Protein AF-A0A7C4UJR8-F1 (afdb_monomer_lite)

Structure (mmCIF, N/CA/C/O backbone):
data_AF-A0A7C4UJR8-F1
#
_entry.id   AF-A0A7C4UJR8-F1
#
loop_
_atom_site.group_PDB
_atom_site.id
_atom_site.type_symbol
_atom_site.label_atom_id
_atom_site.label_alt_id
_atom_site.label_comp_id
_atom_site.label_asym_id
_atom_site.label_entity_id
_atom_site.label_seq_id
_atom_site.pdbx_PDB_ins_code
_atom_site.Cartn_x
_atom_site.Cartn_y
_atom_site.Cartn_z
_atom_site.occupancy
_atom_site.B_iso_or_equiv
_atom_site.auth_seq_id
_atom_site.auth_comp_id
_atom_site.auth_asym_id
_atom_site.auth_atom_id
_atom_site.pdbx_PDB_model_num
ATOM 1 N N . MET A 1 1 ? 8.035 10.890 8.223 1.00 66.75 1 MET A N 1
ATOM 2 C CA . MET A 1 1 ? 8.019 9.413 8.262 1.00 66.75 1 MET A CA 1
ATOM 3 C C . MET A 1 1 ? 7.899 8.961 9.709 1.00 66.75 1 MET A C 1
ATOM 5 O O . MET A 1 1 ? 8.827 9.183 10.476 1.00 66.75 1 MET A O 1
ATOM 9 N N . ASP A 1 2 ? 6.748 8.397 10.081 1.00 79.75 2 ASP A N 1
ATOM 10 C CA . ASP A 1 2 ? 6.460 7.916 11.440 1.00 79.75 2 ASP A CA 1
ATOM 11 C C . ASP A 1 2 ? 6.671 6.396 11.522 1.00 79.75 2 ASP A C 1
ATOM 13 O O . ASP A 1 2 ? 5.920 5.614 10.939 1.00 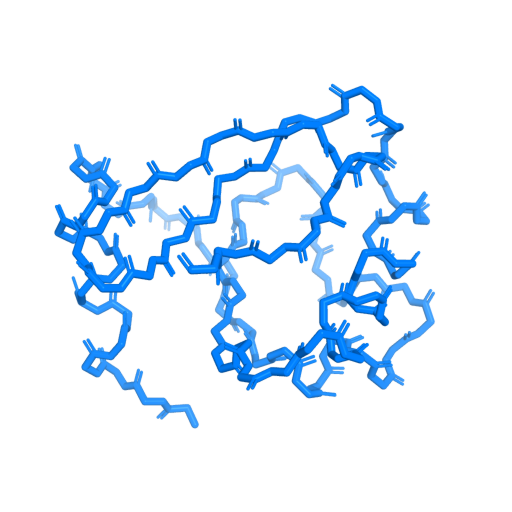79.75 2 ASP A O 1
ATOM 17 N N . ILE A 1 3 ? 7.718 5.974 12.233 1.00 80.44 3 ILE A N 1
ATOM 18 C CA . ILE A 1 3 ? 8.090 4.557 12.381 1.00 80.44 3 ILE A CA 1
ATOM 19 C C . ILE A 1 3 ? 7.049 3.775 13.195 1.00 80.44 3 ILE A C 1
ATOM 21 O O . ILE A 1 3 ? 6.874 2.573 12.990 1.00 80.44 3 ILE A O 1
ATOM 25 N N . SER A 1 4 ? 6.306 4.449 14.071 1.00 85.12 4 SER A N 1
ATOM 26 C CA . SER A 1 4 ? 5.253 3.820 14.873 1.00 85.12 4 SER A CA 1
ATOM 27 C C . SER A 1 4 ? 4.110 3.333 13.986 1.00 85.12 4 SER A C 1
ATOM 29 O O . SER A 1 4 ? 3.527 2.282 14.249 1.00 85.12 4 SER A O 1
ATOM 31 N N . LEU A 1 5 ? 3.811 4.072 12.914 1.00 86.44 5 LEU A N 1
ATOM 32 C CA . LEU A 1 5 ? 2.777 3.710 11.949 1.00 86.44 5 LEU A CA 1
ATOM 33 C C . LEU A 1 5 ? 3.182 2.480 11.126 1.00 86.44 5 LEU A C 1
ATOM 35 O O . LEU A 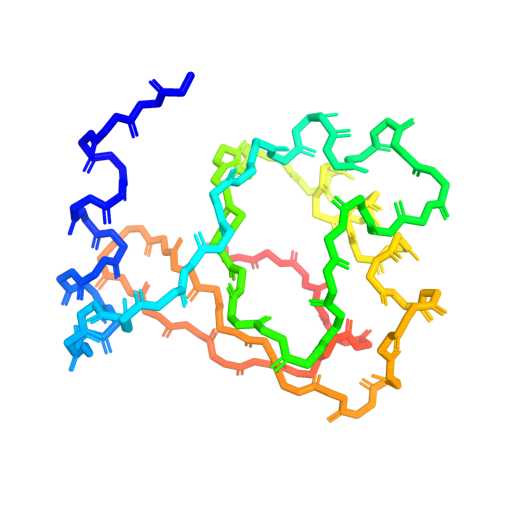1 5 ? 2.352 1.623 10.842 1.00 86.44 5 LEU A O 1
ATOM 39 N N . VAL A 1 6 ? 4.473 2.348 10.813 1.00 88.31 6 VAL A N 1
ATOM 40 C CA . VAL A 1 6 ? 5.026 1.167 10.132 1.00 88.31 6 VAL A CA 1
ATOM 41 C C . VAL A 1 6 ? 4.851 -0.085 10.990 1.00 88.31 6 VAL A C 1
ATOM 43 O O . VAL A 1 6 ? 4.365 -1.104 10.505 1.00 88.31 6 VAL A O 1
ATOM 46 N N . ALA A 1 7 ? 5.196 -0.009 12.279 1.00 87.00 7 ALA A N 1
ATOM 47 C CA . ALA A 1 7 ? 5.022 -1.128 13.204 1.00 87.00 7 ALA A CA 1
ATOM 48 C C . ALA A 1 7 ? 3.542 -1.530 13.357 1.00 87.00 7 ALA A C 1
ATOM 50 O O . ALA A 1 7 ? 3.220 -2.717 13.313 1.00 87.00 7 ALA A O 1
ATOM 51 N N . GLN A 1 8 ? 2.639 -0.549 13.468 1.00 87.69 8 GLN A N 1
ATOM 52 C CA . GLN A 1 8 ? 1.192 -0.788 13.510 1.00 87.69 8 GLN A CA 1
ATOM 53 C C . GLN A 1 8 ? 0.674 -1.439 12.224 1.00 87.69 8 GLN A C 1
ATOM 55 O O . GLN A 1 8 ? -0.144 -2.356 12.292 1.00 87.69 8 GLN A O 1
ATOM 60 N N . ALA A 1 9 ? 1.175 -1.008 11.062 1.00 89.44 9 ALA A N 1
ATOM 61 C CA . ALA A 1 9 ? 0.801 -1.597 9.785 1.00 89.44 9 ALA A CA 1
ATOM 62 C C . ALA A 1 9 ? 1.159 -3.088 9.729 1.00 89.44 9 ALA A C 1
ATOM 64 O O . ALA A 1 9 ? 0.317 -3.908 9.371 1.00 89.44 9 ALA A O 1
ATOM 65 N N . PHE A 1 10 ? 2.370 -3.461 10.151 1.00 89.19 10 PHE A N 1
ATOM 66 C CA . PHE A 1 10 ? 2.777 -4.868 10.199 1.00 89.19 10 PHE A CA 1
ATOM 67 C C . PHE A 1 10 ? 1.971 -5.698 11.202 1.00 89.19 10 PHE A C 1
ATOM 69 O O . PHE A 1 10 ? 1.600 -6.830 10.877 1.00 89.19 10 PHE A O 1
ATOM 76 N N . ASP A 1 11 ? 1.651 -5.149 12.379 1.00 88.75 11 ASP A N 1
ATOM 77 C CA . ASP A 1 11 ? 0.811 -5.855 13.355 1.00 88.75 11 ASP A CA 1
ATOM 78 C C . ASP A 1 11 ? -0.592 -6.134 12.796 1.00 88.75 11 ASP A C 1
ATOM 80 O O . ASP A 1 11 ? -1.075 -7.266 12.874 1.00 88.75 11 ASP A O 1
ATOM 84 N N . ALA A 1 12 ? -1.216 -5.139 12.159 1.00 89.44 12 ALA A N 1
ATOM 85 C CA . ALA A 1 12 ? -2.542 -5.280 11.563 1.00 89.44 12 ALA A CA 1
ATOM 86 C C . ALA A 1 12 ? -2.546 -6.192 10.325 1.00 89.44 12 ALA A C 1
ATOM 88 O O . ALA A 1 12 ? -3.480 -6.975 10.131 1.00 89.44 12 ALA A O 1
ATOM 89 N N . LEU A 1 13 ? -1.496 -6.144 9.497 1.00 88.19 13 LEU A N 1
ATOM 90 C CA . LEU A 1 13 ? -1.357 -7.034 8.342 1.00 88.19 13 LEU A CA 1
ATOM 91 C C . LEU A 1 13 ? -1.110 -8.485 8.758 1.00 88.19 13 LEU A C 1
ATOM 93 O O . LEU A 1 13 ? -1.447 -9.381 7.985 1.00 88.19 13 LEU A O 1
ATOM 97 N N . ARG A 1 14 ? -0.575 -8.733 9.963 1.00 87.25 14 ARG A N 1
ATOM 98 C CA . ARG A 1 14 ? -0.192 -10.070 10.453 1.00 87.25 14 ARG A CA 1
ATOM 99 C C . ARG A 1 14 ? 0.760 -10.793 9.489 1.00 87.25 14 ARG A C 1
ATOM 101 O O . ARG A 1 14 ? 0.698 -12.012 9.347 1.00 87.25 14 ARG A O 1
ATOM 108 N N . ILE A 1 15 ? 1.639 -10.037 8.831 1.00 84.50 15 ILE A N 1
ATOM 109 C CA . ILE A 1 15 ? 2.664 -10.557 7.918 1.00 84.50 15 ILE A CA 1
ATOM 110 C C . ILE A 1 15 ? 4.060 -10.301 8.479 1.00 84.50 15 ILE A C 1
ATOM 112 O O . ILE A 1 15 ? 4.299 -9.296 9.150 1.00 84.50 15 ILE A O 1
ATOM 116 N N . ALA A 1 16 ? 4.999 -11.193 8.168 1.00 84.88 16 ALA A N 1
ATOM 117 C CA . ALA A 1 16 ? 6.407 -10.917 8.411 1.00 84.88 16 ALA A CA 1
ATOM 118 C C . ALA A 1 16 ? 6.887 -9.800 7.463 1.00 84.88 16 ALA A C 1
ATOM 120 O O . ALA A 1 16 ? 6.500 -9.798 6.289 1.00 84.88 16 ALA A O 1
ATOM 121 N N . PRO A 1 17 ? 7.735 -8.867 7.931 1.00 81.25 17 PRO A N 1
ATOM 122 C CA . PRO A 1 17 ? 8.307 -7.851 7.063 1.00 81.25 17 PRO A CA 1
ATOM 123 C C . PRO A 1 17 ? 9.151 -8.523 5.963 1.00 81.25 17 PRO A C 1
ATOM 125 O O . PRO A 1 17 ? 9.976 -9.390 6.270 1.00 81.25 17 PRO A O 1
ATOM 128 N N . PRO A 1 18 ? 8.949 -8.166 4.683 1.00 85.00 18 PRO A N 1
ATOM 129 C CA . PRO A 1 18 ? 9.682 -8.779 3.583 1.00 85.00 18 PRO A CA 1
ATOM 130 C C . PRO A 1 18 ? 11.157 -8.356 3.596 1.00 85.00 18 PRO A C 1
ATOM 132 O O . PRO A 1 18 ? 11.519 -7.303 4.117 1.00 85.00 18 PRO A O 1
ATOM 135 N N . SER A 1 19 ? 12.021 -9.164 2.973 1.00 84.69 19 SER A N 1
ATOM 136 C CA . SER A 1 19 ? 13.470 -8.898 2.898 1.00 84.69 19 SER A CA 1
ATOM 137 C C . SER A 1 19 ? 13.821 -7.616 2.140 1.00 84.69 19 SER A C 1
ATOM 139 O O . SER A 1 19 ? 14.902 -7.059 2.327 1.00 84.69 19 SER A O 1
ATOM 141 N N . ARG A 1 20 ? 12.916 -7.148 1.277 1.00 87.69 20 ARG A N 1
ATOM 142 C CA . ARG A 1 20 ? 12.998 -5.861 0.594 1.00 87.69 20 ARG A CA 1
ATOM 143 C C . ARG A 1 20 ? 11.619 -5.216 0.623 1.00 87.69 20 ARG A C 1
ATOM 145 O O . ARG A 1 20 ? 10.649 -5.880 0.277 1.00 87.69 20 ARG A O 1
ATOM 152 N N . LEU A 1 21 ? 11.553 -3.955 1.036 1.00 91.12 21 LEU A N 1
ATOM 153 C CA . LEU A 1 21 ? 10.325 -3.178 1.168 1.00 91.12 21 LEU A CA 1
ATOM 154 C C . LEU A 1 21 ? 10.606 -1.726 0.797 1.00 91.12 21 LEU A C 1
ATOM 156 O O . LEU A 1 21 ? 11.543 -1.131 1.332 1.00 91.12 21 LEU A O 1
ATOM 160 N N . THR A 1 22 ? 9.760 -1.142 -0.044 1.00 92.75 22 THR A N 1
ATOM 161 C CA . THR A 1 22 ? 9.731 0.310 -0.222 1.00 92.75 22 THR A CA 1
ATOM 162 C C . THR A 1 22 ? 8.836 0.933 0.841 1.00 92.75 22 THR A C 1
ATOM 164 O O . THR A 1 22 ? 7.672 0.567 0.958 1.00 92.75 22 THR A O 1
ATOM 167 N N . LEU A 1 23 ? 9.355 1.902 1.589 1.00 92.25 23 LEU A N 1
ATOM 168 C CA . LEU A 1 23 ? 8.576 2.755 2.486 1.00 92.25 23 LEU A CA 1
ATOM 169 C C . LEU A 1 23 ? 8.454 4.138 1.860 1.00 92.25 23 LEU A C 1
ATOM 171 O O . LEU A 1 23 ? 9.469 4.776 1.580 1.00 92.25 23 LEU A O 1
ATOM 175 N N . ILE A 1 24 ? 7.225 4.598 1.644 1.00 93.19 24 ILE A N 1
ATOM 176 C CA . ILE A 1 24 ? 6.970 5.901 1.034 1.00 93.19 24 ILE A CA 1
ATOM 177 C C . ILE A 1 24 ? 5.817 6.618 1.727 1.00 93.19 24 ILE A C 1
ATOM 179 O O . ILE A 1 24 ? 4.821 6.014 2.116 1.00 93.19 24 ILE A O 1
ATOM 183 N N . ASP A 1 25 ? 5.968 7.927 1.893 1.00 92.81 25 ASP A N 1
ATOM 184 C CA . ASP A 1 25 ? 4.892 8.778 2.380 1.00 92.81 25 ASP A CA 1
ATOM 185 C C . ASP A 1 25 ? 3.873 9.037 1.264 1.00 92.81 25 ASP A C 1
ATOM 187 O O . ASP A 1 25 ? 4.242 9.302 0.116 1.00 92.81 25 ASP A O 1
ATOM 191 N N . ALA A 1 26 ? 2.590 8.971 1.600 1.00 93.56 26 ALA A N 1
ATOM 192 C CA . ALA A 1 26 ? 1.497 9.167 0.665 1.00 93.56 26 ALA A CA 1
ATOM 193 C C . ALA A 1 26 ? 1.533 10.556 0.016 1.00 93.56 26 ALA A C 1
ATOM 195 O O . ALA A 1 26 ? 1.229 10.662 -1.165 1.00 93.56 26 ALA A O 1
ATOM 196 N N . SER A 1 27 ? 1.977 11.598 0.729 1.00 92.62 27 SER A N 1
ATOM 197 C CA . SER A 1 27 ? 2.128 12.943 0.152 1.00 92.62 27 SER A CA 1
ATOM 198 C C . SER A 1 27 ? 3.220 13.008 -0.919 1.00 92.62 27 SER A C 1
ATOM 200 O O . SER A 1 27 ? 3.040 13.634 -1.967 1.00 92.62 27 SER A O 1
ATOM 202 N N . THR A 1 28 ? 4.326 12.295 -0.697 1.00 93.00 28 THR A N 1
ATOM 203 C CA . THR A 1 28 ? 5.407 12.157 -1.678 1.00 93.00 28 THR A CA 1
ATOM 204 C C . THR A 1 28 ? 4.927 11.397 -2.908 1.00 93.00 28 THR A C 1
ATOM 206 O O . THR A 1 28 ? 5.211 11.812 -4.028 1.00 93.00 28 THR A O 1
ATOM 209 N N . LEU A 1 29 ? 4.189 10.299 -2.710 1.00 94.12 29 LEU A N 1
ATOM 210 C CA . LEU A 1 29 ? 3.658 9.498 -3.811 1.00 94.12 29 LEU A CA 1
ATOM 211 C C . LEU A 1 29 ? 2.608 10.268 -4.618 1.00 94.12 29 LEU A C 1
ATOM 213 O O . LEU A 1 29 ? 2.670 10.260 -5.839 1.00 94.12 29 LEU A O 1
ATOM 217 N N . ALA A 1 30 ? 1.697 10.969 -3.946 1.00 93.06 30 ALA A N 1
ATOM 218 C CA . ALA A 1 30 ? 0.656 11.784 -4.567 1.00 93.06 30 ALA A CA 1
ATOM 219 C C . ALA A 1 30 ? 1.212 12.935 -5.424 1.00 93.06 30 ALA A C 1
ATOM 221 O O . ALA A 1 30 ? 0.575 13.362 -6.381 1.00 93.06 30 ALA A O 1
ATOM 222 N N . SER A 1 31 ? 2.416 13.419 -5.108 1.00 92.38 31 SER A N 1
ATOM 223 C CA . SER A 1 31 ? 3.105 14.443 -5.905 1.00 92.38 31 SER A CA 1
ATOM 224 C C . SER A 1 31 ? 3.852 13.872 -7.121 1.00 92.38 31 SER A C 1
ATOM 226 O O . SER A 1 31 ? 4.414 14.634 -7.912 1.00 92.38 31 SER A O 1
ATOM 228 N N . ALA A 1 32 ? 3.923 12.545 -7.266 1.00 92.69 32 ALA A N 1
ATOM 229 C CA . ALA A 1 32 ? 4.617 11.885 -8.365 1.00 92.69 32 ALA A CA 1
ATOM 230 C C . ALA A 1 32 ? 3.669 11.611 -9.544 1.00 92.69 32 ALA A C 1
ATOM 232 O O . ALA A 1 32 ? 2.473 11.445 -9.369 1.00 92.69 32 ALA A O 1
ATOM 233 N N . HIS A 1 33 ? 4.214 11.523 -10.760 1.00 90.00 33 HIS A N 1
ATOM 234 C CA . HIS A 1 33 ? 3.436 11.122 -11.944 1.00 90.00 33 HIS A CA 1
ATOM 235 C C . HIS A 1 33 ? 3.414 9.600 -12.143 1.00 90.00 33 HIS A C 1
ATOM 237 O O . HIS A 1 33 ? 2.525 9.067 -12.796 1.00 90.00 33 HIS A O 1
ATOM 243 N N . VAL A 1 34 ? 4.424 8.909 -11.609 1.00 91.75 34 VAL A N 1
ATOM 244 C CA . VAL A 1 34 ? 4.574 7.450 -11.626 1.00 91.75 34 VAL A CA 1
ATOM 245 C C . VAL A 1 34 ? 5.118 7.004 -10.270 1.00 91.75 34 VAL A C 1
ATOM 247 O O . VAL A 1 34 ? 5.834 7.787 -9.634 1.00 91.75 34 VAL A O 1
ATOM 250 N N . PRO A 1 35 ? 4.841 5.770 -9.818 1.00 92.81 35 PRO A N 1
ATOM 251 C CA . PRO A 1 35 ? 5.401 5.270 -8.572 1.00 92.81 35 PRO A CA 1
ATOM 252 C C . PRO A 1 35 ? 6.937 5.299 -8.631 1.00 92.81 35 PRO A C 1
ATOM 254 O O . PRO A 1 35 ? 7.522 4.703 -9.538 1.00 92.81 35 PRO A O 1
ATOM 257 N N . PRO A 1 36 ? 7.629 5.970 -7.691 1.00 91.56 36 PRO A N 1
ATOM 258 C CA . PRO A 1 36 ? 9.088 6.079 -7.689 1.00 91.56 36 PRO A CA 1
ATOM 259 C C . PRO A 1 36 ? 9.748 4.820 -7.096 1.00 91.56 36 PRO A C 1
ATOM 261 O O . PRO A 1 36 ? 10.740 4.900 -6.374 1.00 91.56 36 PRO A O 1
ATOM 264 N N . PHE A 1 37 ? 9.163 3.651 -7.350 1.00 91.50 37 PHE A N 1
ATOM 265 C CA . PHE A 1 37 ? 9.625 2.362 -6.859 1.00 91.50 37 PHE A CA 1
ATOM 266 C C . PHE A 1 37 ? 9.276 1.238 -7.840 1.00 91.50 37 PHE A C 1
ATOM 268 O O . PHE A 1 37 ? 8.355 1.391 -8.644 1.00 91.50 37 PHE A O 1
ATOM 275 N N . PRO A 1 38 ? 10.000 0.106 -7.794 1.00 90.12 38 PRO A N 1
ATOM 276 C CA . PRO A 1 38 ? 9.743 -1.009 -8.695 1.00 90.12 38 PRO A CA 1
ATOM 277 C C . PRO A 1 38 ? 8.377 -1.660 -8.410 1.00 90.12 38 PRO A C 1
ATOM 279 O O . PRO A 1 38 ? 8.087 -1.951 -7.246 1.00 90.12 38 PRO A O 1
ATOM 282 N N . PRO A 1 39 ? 7.541 -1.916 -9.435 1.00 89.38 39 PRO A N 1
ATOM 283 C CA . PRO A 1 39 ? 6.210 -2.486 -9.234 1.00 89.38 39 PRO A CA 1
ATOM 284 C C . PRO A 1 39 ? 6.229 -3.967 -8.825 1.00 89.38 39 PRO A C 1
ATOM 286 O O . PRO A 1 39 ? 5.242 -4.476 -8.300 1.00 89.38 39 PRO A O 1
ATOM 289 N N . ASP A 1 40 ? 7.349 -4.657 -9.044 1.00 88.69 40 ASP A N 1
ATOM 290 C CA . ASP A 1 40 ? 7.601 -6.054 -8.678 1.00 88.69 40 ASP A CA 1
ATOM 291 C C . ASP A 1 40 ? 8.035 -6.233 -7.212 1.00 88.69 40 ASP A C 1
ATOM 293 O O . ASP A 1 40 ? 8.309 -7.351 -6.771 1.00 88.69 40 ASP A O 1
ATOM 297 N N . MET A 1 41 ? 8.095 -5.143 -6.442 1.00 89.94 41 MET A N 1
ATOM 298 C CA . MET A 1 41 ? 8.509 -5.147 -5.043 1.00 89.94 41 MET A CA 1
ATOM 299 C C . MET A 1 41 ? 7.381 -4.670 -4.126 1.00 89.94 41 MET A C 1
ATOM 301 O O . MET A 1 41 ? 6.610 -3.786 -4.500 1.00 89.94 41 MET A O 1
ATOM 305 N N . PRO A 1 42 ? 7.278 -5.211 -2.897 1.00 91.81 42 PRO A N 1
ATOM 306 C CA . PRO A 1 42 ? 6.271 -4.751 -1.956 1.00 91.81 42 PRO A CA 1
ATOM 307 C C . PRO A 1 42 ? 6.568 -3.307 -1.533 1.00 91.81 42 PRO A C 1
ATOM 309 O O . PRO A 1 42 ? 7.706 -2.948 -1.208 1.00 91.81 42 PRO A O 1
ATOM 312 N N . ALA A 1 43 ? 5.518 -2.493 -1.504 1.00 93.62 43 ALA A N 1
ATOM 313 C CA . ALA A 1 43 ? 5.560 -1.108 -1.065 1.00 93.62 43 ALA A CA 1
ATOM 314 C C . ALA A 1 43 ? 4.566 -0.895 0.080 1.00 93.62 43 ALA A C 1
ATOM 316 O O . ALA A 1 43 ? 3.428 -1.356 0.025 1.00 93.62 43 ALA A O 1
ATOM 317 N N . LEU A 1 44 ? 5.005 -0.187 1.117 1.00 93.31 44 LEU A N 1
ATOM 318 C CA . LEU A 1 44 ? 4.175 0.282 2.214 1.00 93.31 44 LEU A CA 1
ATOM 319 C C . LEU A 1 44 ? 4.052 1.802 2.111 1.00 93.31 44 LEU A C 1
ATOM 321 O O . LEU A 1 44 ? 5.027 2.537 2.297 1.00 93.31 44 LEU A O 1
ATOM 325 N N . ILE A 1 45 ? 2.838 2.249 1.805 1.00 93.94 45 ILE A N 1
ATOM 326 C CA . ILE A 1 45 ? 2.483 3.66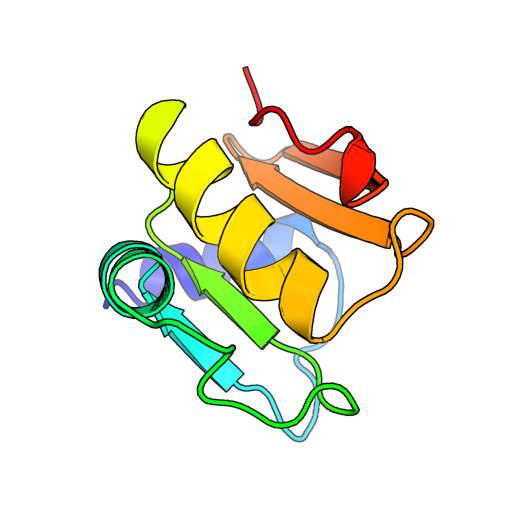0 1.674 1.00 93.94 45 ILE A CA 1
ATOM 327 C C . ILE A 1 45 ? 1.882 4.109 3.006 1.00 93.94 45 ILE A C 1
ATOM 329 O O . ILE A 1 45 ? 0.893 3.541 3.464 1.00 93.94 45 ILE A O 1
ATOM 333 N N . ILE A 1 46 ? 2.491 5.105 3.644 1.00 92.94 46 ILE A N 1
ATOM 334 C CA . ILE A 1 46 ? 2.094 5.594 4.972 1.00 92.94 46 ILE A CA 1
ATOM 335 C C . ILE A 1 46 ? 1.555 7.024 4.910 1.00 92.94 46 ILE A C 1
ATOM 337 O O . ILE A 1 46 ? 1.854 7.759 3.978 1.00 92.94 46 ILE A O 1
ATOM 341 N N . GLY A 1 47 ? 0.798 7.449 5.924 1.00 90.44 47 GLY A N 1
ATOM 342 C CA . GLY A 1 47 ? 0.344 8.843 6.026 1.00 90.44 47 GLY A CA 1
ATOM 343 C C . GLY A 1 47 ? -0.895 9.181 5.191 1.00 90.44 47 GLY A C 1
ATOM 344 O O . GLY A 1 47 ? -1.175 10.356 4.968 1.00 90.44 47 GLY A O 1
ATOM 345 N N . ILE A 1 48 ? -1.659 8.174 4.755 1.00 91.31 48 ILE A N 1
ATOM 346 C CA . ILE A 1 48 ? -2.972 8.376 4.132 1.00 91.31 48 ILE A CA 1
ATOM 347 C C . ILE A 1 48 ? -3.953 8.890 5.191 1.00 91.31 48 ILE A C 1
ATOM 349 O O . ILE A 1 48 ? -4.368 8.144 6.072 1.00 91.31 48 ILE A O 1
ATOM 353 N N . ASN A 1 49 ? -4.290 10.180 5.124 1.00 88.38 49 ASN A N 1
ATOM 354 C CA . ASN A 1 49 ? -5.100 10.873 6.136 1.00 88.38 49 ASN A CA 1
ATOM 355 C C . ASN A 1 49 ? -6.345 11.578 5.570 1.00 88.38 49 ASN A C 1
ATOM 357 O O . ASN A 1 49 ? -7.119 12.164 6.325 1.00 88.38 49 ASN A O 1
ATOM 361 N N . SER A 1 50 ? -6.550 11.536 4.252 1.00 90.50 50 SER A N 1
ATOM 362 C CA . SER A 1 50 ? -7.682 12.175 3.587 1.00 90.50 50 SER A CA 1
ATOM 363 C C . SER A 1 50 ? -8.105 11.399 2.341 1.00 90.50 50 SER A C 1
ATOM 365 O O . SER A 1 50 ? -7.294 10.731 1.696 1.00 90.50 50 SER A O 1
ATOM 367 N N . LYS A 1 51 ? -9.386 11.520 1.974 1.00 90.75 51 LYS A N 1
ATOM 368 C CA . LYS A 1 51 ? -9.929 10.914 0.746 1.00 90.75 51 LYS A CA 1
ATOM 369 C C . LYS A 1 51 ? -9.286 11.477 -0.521 1.00 90.75 51 LYS A C 1
ATOM 371 O O . LYS A 1 51 ? -9.143 10.762 -1.506 1.00 90.75 51 LYS A O 1
ATOM 376 N N . GLU A 1 52 ? -8.883 12.743 -0.487 1.00 92.25 52 GLU A N 1
ATOM 377 C CA . GLU A 1 52 ? -8.160 13.374 -1.591 1.00 92.25 52 GLU A CA 1
ATOM 378 C C . GLU A 1 52 ? -6.807 12.692 -1.816 1.00 92.25 52 GLU A C 1
ATOM 380 O O . GLU A 1 52 ? -6.490 12.314 -2.943 1.00 92.25 52 GLU A O 1
ATOM 385 N N . LEU A 1 53 ? -6.061 12.429 -0.737 1.00 92.81 53 LEU A N 1
ATOM 386 C CA . LEU A 1 53 ? -4.775 11.743 -0.826 1.00 92.81 53 LEU A CA 1
ATOM 387 C C . LEU A 1 53 ? -4.925 10.298 -1.316 1.00 92.81 53 LEU A C 1
ATOM 389 O O . LEU A 1 53 ? -4.105 9.839 -2.106 1.00 92.81 53 LEU A O 1
ATOM 393 N N . VAL A 1 54 ? -5.990 9.598 -0.901 1.00 94.19 54 VAL A N 1
ATOM 394 C CA . VAL A 1 54 ? -6.328 8.266 -1.436 1.00 94.19 54 VAL A CA 1
ATOM 395 C C . VAL A 1 54 ? -6.502 8.321 -2.954 1.00 94.19 54 VAL A C 1
ATOM 397 O O . VAL A 1 54 ? -5.919 7.503 -3.662 1.00 94.19 54 VAL A O 1
ATOM 400 N N . SER A 1 55 ? -7.271 9.291 -3.460 1.00 93.88 55 SER A N 1
ATOM 401 C CA . SER A 1 55 ? -7.526 9.433 -4.898 1.00 93.88 55 SER A CA 1
ATOM 402 C C . SER A 1 55 ? -6.243 9.721 -5.679 1.00 93.88 55 SER A C 1
ATOM 404 O O . SER A 1 55 ? -5.998 9.089 -6.702 1.00 93.88 55 SER A O 1
ATOM 406 N N . GLN A 1 56 ? -5.391 10.617 -5.174 1.00 94.81 56 GLN A N 1
ATOM 407 C CA . GLN A 1 56 ? -4.118 10.945 -5.821 1.00 94.81 56 GLN A CA 1
ATOM 408 C C . GLN A 1 56 ? -3.164 9.744 -5.830 1.00 94.81 56 GLN A C 1
ATOM 410 O O . GLN A 1 56 ? -2.608 9.396 -6.867 1.00 94.81 56 GLN A O 1
ATOM 415 N N . VAL A 1 57 ? -3.014 9.044 -4.700 1.00 95.25 57 VAL A N 1
ATOM 416 C CA . VAL A 1 57 ? -2.190 7.825 -4.632 1.00 95.25 57 VAL A CA 1
ATOM 417 C C . VAL A 1 57 ? -2.706 6.757 -5.596 1.00 95.25 57 VAL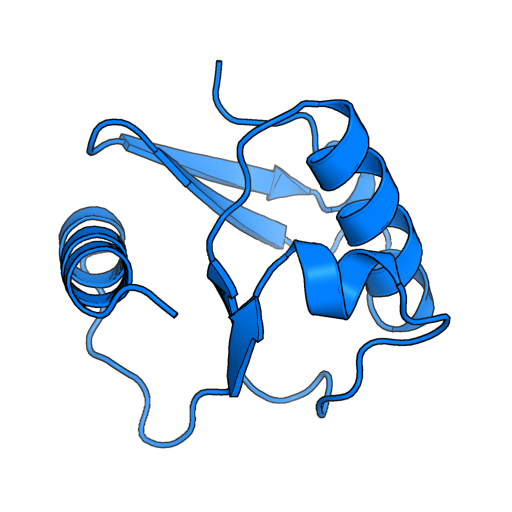 A C 1
ATOM 419 O O . VAL A 1 57 ? -1.915 6.137 -6.305 1.00 95.25 57 VAL A O 1
ATOM 422 N N . LYS A 1 58 ? -4.025 6.556 -5.652 1.00 95.25 58 LYS A N 1
ATOM 423 C CA . LYS A 1 58 ? -4.668 5.614 -6.571 1.00 95.25 58 LYS A CA 1
ATOM 424 C C . LYS A 1 58 ? -4.324 5.916 -8.028 1.00 95.25 58 LYS A C 1
ATOM 426 O O . LYS A 1 58 ? -3.942 4.999 -8.749 1.00 95.25 58 LYS A O 1
ATOM 431 N N . GLU A 1 59 ? -4.434 7.175 -8.449 1.00 94.75 59 GLU A N 1
ATOM 432 C CA . GLU A 1 59 ? -4.097 7.599 -9.814 1.00 94.75 59 GLU A CA 1
ATOM 433 C C . GLU A 1 59 ? -2.650 7.258 -10.170 1.00 94.75 59 GLU A C 1
ATOM 435 O O . GLU A 1 59 ? -2.398 6.675 -11.223 1.00 94.75 59 GLU A O 1
ATOM 440 N N . VAL A 1 60 ? -1.710 7.533 -9.263 1.00 95.62 60 VAL A N 1
ATOM 441 C CA . VAL A 1 60 ? -0.289 7.233 -9.480 1.00 95.62 60 VAL A CA 1
ATOM 442 C C . VAL A 1 60 ? -0.041 5.728 -9.561 1.00 95.62 60 VAL A C 1
ATOM 444 O O . VAL A 1 60 ? 0.684 5.265 -10.441 1.00 95.62 60 VAL A O 1
ATOM 447 N N . LEU A 1 61 ? -0.662 4.935 -8.687 1.00 94.81 61 LEU A N 1
ATOM 448 C CA . LEU A 1 61 ? -0.530 3.477 -8.713 1.00 94.81 61 LEU A CA 1
ATOM 449 C C . LEU A 1 61 ? -1.106 2.867 -9.998 1.00 94.81 61 LEU A C 1
ATOM 451 O O . LEU A 1 61 ? -0.494 1.958 -10.557 1.00 94.81 61 LEU A O 1
ATOM 455 N N . LEU A 1 62 ? -2.223 3.385 -10.512 1.00 95.19 62 LEU A N 1
ATOM 456 C CA . LEU A 1 62 ? -2.848 2.896 -11.748 1.00 95.19 62 LEU A CA 1
ATOM 457 C C . LEU A 1 62 ? -1.973 3.081 -12.999 1.00 95.19 62 LEU A C 1
ATOM 459 O O . LEU A 1 62 ? -2.232 2.449 -14.022 1.00 95.19 62 LEU A O 1
ATOM 463 N N . VAL A 1 63 ? -0.915 3.898 -12.931 1.00 94.88 63 VAL A N 1
ATOM 464 C CA . VAL A 1 63 ? 0.065 4.011 -14.021 1.00 94.88 63 VAL A CA 1
ATOM 465 C C . VAL A 1 63 ? 0.950 2.764 -14.132 1.00 94.88 63 VAL A C 1
ATOM 467 O O . VAL A 1 63 ? 1.382 2.414 -15.230 1.00 94.88 63 VAL A O 1
ATOM 470 N N . ALA A 1 64 ? 1.224 2.084 -13.015 1.00 93.00 64 ALA A N 1
ATOM 471 C CA . ALA A 1 64 ? 2.102 0.911 -12.971 1.00 93.00 64 ALA A CA 1
ATOM 472 C C . ALA A 1 64 ? 1.356 -0.410 -12.724 1.00 93.00 64 ALA A C 1
ATOM 474 O O . ALA A 1 64 ? 1.861 -1.472 -13.089 1.00 93.00 64 ALA A O 1
ATOM 475 N N . TYR A 1 65 ? 0.170 -0.356 -12.115 1.00 94.00 65 TYR A N 1
ATOM 476 C CA . TYR A 1 65 ? -0.610 -1.521 -11.710 1.00 94.00 65 TYR A CA 1
ATOM 477 C C . TYR A 1 65 ? -1.965 -1.575 -12.431 1.00 94.00 65 TYR A C 1
ATOM 479 O O . TYR A 1 65 ? -2.607 -0.542 -12.623 1.00 94.00 65 TYR A O 1
ATOM 487 N N . PRO A 1 66 ? -2.445 -2.773 -12.813 1.00 94.56 66 PRO A N 1
ATOM 488 C CA . PRO A 1 66 ? -3.753 -2.920 -13.441 1.00 94.56 66 PRO A CA 1
ATOM 489 C C . PRO A 1 66 ? -4.895 -2.614 -12.460 1.00 94.56 66 PRO A C 1
ATOM 491 O O . PRO A 1 66 ? -4.747 -2.751 -11.249 1.00 94.56 66 PRO A O 1
ATOM 494 N N . ASN A 1 67 ? -6.075 -2.286 -12.992 1.00 93.44 67 ASN A N 1
ATOM 495 C CA . ASN A 1 67 ? -7.284 -2.008 -12.201 1.00 93.44 67 ASN A CA 1
ATOM 496 C C . ASN A 1 67 ? -7.657 -3.136 -11.221 1.00 93.44 67 ASN A C 1
ATOM 498 O O . ASN A 1 67 ? -8.058 -2.865 -10.092 1.00 93.44 67 ASN A O 1
ATOM 502 N N . ASP A 1 68 ? -7.479 -4.391 -11.642 1.00 94.62 68 ASP A N 1
ATOM 503 C CA . ASP A 1 68 ? -7.768 -5.582 -10.832 1.00 94.62 68 ASP A CA 1
ATOM 504 C C . ASP A 1 68 ? -6.666 -5.922 -9.814 1.00 94.62 68 ASP A C 1
ATOM 506 O O . ASP A 1 68 ? -6.758 -6.938 -9.125 1.00 94.62 68 ASP A O 1
ATOM 510 N N . HIS A 1 69 ? -5.611 -5.108 -9.710 1.00 94.31 69 HIS A N 1
ATOM 511 C CA . HIS A 1 69 ? -4.568 -5.310 -8.711 1.00 94.31 69 HIS A CA 1
ATOM 512 C C . HIS A 1 69 ? -5.145 -5.159 -7.301 1.00 94.31 69 HIS A C 1
ATOM 514 O O . HIS A 1 69 ? -5.844 -4.188 -7.022 1.00 94.31 69 HIS A O 1
ATOM 520 N N . PHE A 1 70 ? -4.853 -6.100 -6.407 1.00 94.25 70 PHE A N 1
ATOM 521 C CA . PHE A 1 70 ? -5.316 -6.030 -5.024 1.00 94.25 70 PHE A CA 1
ATOM 522 C C . PHE A 1 70 ? -4.388 -5.160 -4.184 1.00 94.25 70 PHE A C 1
ATOM 524 O O . PHE A 1 70 ? -3.168 -5.285 -4.252 1.00 94.25 70 PHE A O 1
ATOM 531 N N . VAL A 1 71 ? -4.985 -4.306 -3.361 1.00 94.19 71 VAL A N 1
ATOM 532 C CA . VAL A 1 71 ? -4.294 -3.489 -2.369 1.00 94.19 71 VAL A CA 1
ATOM 533 C C . VAL A 1 71 ? -4.890 -3.752 -0.995 1.00 94.19 71 VAL A C 1
ATOM 535 O O . VAL A 1 71 ? -6.092 -3.977 -0.854 1.00 94.19 71 VAL A O 1
ATOM 538 N N . THR A 1 72 ? -4.041 -3.738 0.030 1.00 93.75 72 THR A N 1
ATOM 539 C CA . THR A 1 72 ? -4.483 -3.858 1.419 1.00 93.75 72 THR A CA 1
ATOM 540 C C . THR A 1 72 ? -4.342 -2.517 2.115 1.00 93.75 72 THR A C 1
ATOM 542 O O . THR A 1 72 ? -3.235 -2.029 2.334 1.00 93.75 72 THR A O 1
ATOM 545 N N . GLU A 1 73 ? -5.470 -1.939 2.494 1.00 92.62 73 GLU A N 1
ATOM 546 C CA . GLU A 1 73 ? -5.525 -0.776 3.359 1.00 92.62 73 GLU A CA 1
ATOM 547 C C . GLU A 1 73 ? -5.432 -1.201 4.824 1.00 92.62 73 GLU A C 1
ATOM 549 O O . GLU A 1 73 ? -5.945 -2.253 5.222 1.00 92.62 73 GLU A O 1
ATOM 554 N N . VAL A 1 74 ? -4.805 -0.359 5.644 1.00 90.94 74 VAL A N 1
ATOM 555 C CA . VAL A 1 74 ? -4.677 -0.572 7.086 1.00 90.94 74 VAL A CA 1
ATOM 556 C C . VAL A 1 74 ? -5.016 0.714 7.826 1.00 90.94 74 VAL A C 1
ATOM 558 O O . VAL A 1 74 ? -4.438 1.761 7.549 1.00 90.94 74 VAL A O 1
ATOM 561 N N . GLY A 1 75 ? -5.932 0.628 8.787 1.00 87.69 75 GLY A N 1
ATOM 562 C CA . GLY A 1 75 ? -6.396 1.765 9.577 1.00 87.69 75 GLY A CA 1
ATOM 563 C C . GLY A 1 75 ? -7.143 1.296 10.819 1.00 87.69 75 GLY A C 1
ATOM 564 O O . GLY A 1 75 ? -7.824 0.275 10.781 1.00 87.69 75 GLY A O 1
ATOM 565 N N . GLU A 1 76 ? -6.976 2.005 11.938 1.00 81.31 76 GLU A N 1
ATOM 566 C CA . GLU A 1 76 ? -7.652 1.707 13.216 1.00 81.31 76 GLU A CA 1
ATOM 567 C C . GLU A 1 76 ? -7.530 0.236 13.680 1.00 81.31 76 GLU A C 1
ATOM 569 O O . GLU A 1 76 ? -8.461 -0.348 14.235 1.00 81.31 76 GLU A O 1
ATOM 574 N N . GLY A 1 77 ? -6.385 -0.404 13.410 1.00 78.06 77 GLY A N 1
ATOM 575 C CA . GLY A 1 77 ? -6.146 -1.818 13.736 1.00 78.06 77 GLY A CA 1
ATOM 576 C C . GLY A 1 77 ? -6.917 -2.821 12.866 1.00 78.06 77 GLY A C 1
ATOM 577 O O . GLY A 1 77 ? -6.869 -4.024 13.122 1.00 78.06 77 GLY A O 1
ATOM 578 N N . LYS A 1 78 ? -7.617 -2.352 11.831 1.00 84.50 78 LYS A N 1
ATOM 579 C CA . LYS A 1 78 ? -8.285 -3.173 10.821 1.00 84.50 78 LYS A CA 1
ATOM 580 C C . LYS A 1 78 ? -7.464 -3.185 9.539 1.00 84.50 78 LYS A C 1
ATOM 582 O O . LYS A 1 78 ? -6.706 -2.258 9.253 1.00 84.50 78 LYS A O 1
ATOM 587 N N . ARG A 1 79 ? -7.665 -4.235 8.745 1.00 90.00 79 ARG A N 1
ATOM 588 C CA . ARG A 1 79 ? -7.201 -4.303 7.361 1.00 90.00 79 ARG A CA 1
ATOM 589 C C . ARG A 1 79 ? -8.384 -4.530 6.432 1.00 90.00 79 ARG A C 1
ATOM 591 O O . ARG A 1 79 ? -9.297 -5.281 6.781 1.00 90.00 79 ARG A O 1
ATOM 598 N N . LYS A 1 80 ? -8.348 -3.907 5.264 1.00 91.19 80 LYS A N 1
ATOM 599 C CA . LYS A 1 80 ? -9.343 -4.062 4.203 1.00 91.19 80 LYS A CA 1
ATOM 600 C C . LYS A 1 80 ? -8.597 -4.339 2.909 1.00 91.19 80 LYS A C 1
ATOM 602 O O . LYS A 1 80 ? -7.667 -3.615 2.580 1.00 91.19 80 LYS A O 1
ATOM 607 N N . GLU A 1 81 ? -8.957 -5.409 2.216 1.00 92.94 81 GLU A N 1
ATOM 608 C CA . GLU A 1 81 ? -8.418 -5.696 0.889 1.00 92.94 81 GLU A CA 1
ATOM 609 C C . GLU A 1 81 ? -9.451 -5.284 -0.155 1.00 92.94 81 GLU A C 1
ATOM 611 O O . GLU A 1 81 ? -10.620 -5.666 -0.063 1.00 92.94 81 GLU A O 1
ATOM 616 N N . GLU A 1 82 ? -9.026 -4.497 -1.136 1.00 94.06 82 GLU A N 1
ATOM 617 C CA . GLU A 1 82 ? -9.861 -4.090 -2.258 1.00 94.06 82 GLU A CA 1
ATOM 618 C C . GLU A 1 82 ? -9.053 -4.017 -3.547 1.00 94.06 82 GLU A C 1
ATOM 620 O O . GLU A 1 82 ? -7.822 -4.074 -3.548 1.00 94.06 82 GLU A O 1
ATOM 625 N N . ARG A 1 83 ? -9.754 -3.936 -4.676 1.00 95.56 83 ARG A N 1
ATOM 626 C CA . ARG A 1 83 ? -9.101 -3.694 -5.961 1.00 95.56 83 ARG A CA 1
ATOM 627 C C . ARG A 1 83 ? -8.620 -2.256 -6.010 1.00 95.56 83 ARG A C 1
ATOM 629 O O . ARG A 1 83 ? -9.301 -1.357 -5.524 1.00 95.56 83 ARG A O 1
ATOM 636 N N . LEU A 1 84 ? -7.503 -2.028 -6.683 1.00 94.38 84 LEU A N 1
ATOM 637 C CA . LEU A 1 84 ? -6.9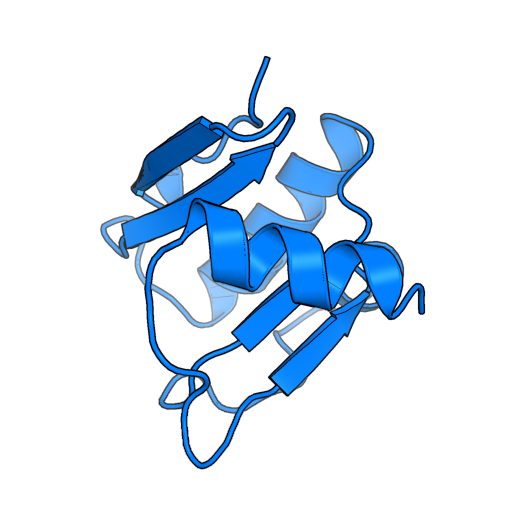49 -0.699 -6.876 1.00 94.38 84 LEU A CA 1
ATOM 638 C C . LEU A 1 84 ? -7.960 0.228 -7.563 1.00 94.38 84 LEU A C 1
ATOM 640 O O . LEU A 1 84 ? -8.056 1.393 -7.192 1.00 94.38 84 LEU A O 1
ATOM 644 N N . SER A 1 85 ? -8.778 -0.286 -8.489 1.00 93.12 85 SER A N 1
ATOM 645 C CA . SER A 1 85 ? -9.876 0.475 -9.105 1.00 93.12 85 SER A CA 1
ATOM 646 C C . SER A 1 85 ? -10.963 0.915 -8.123 1.00 93.12 85 SER A C 1
ATOM 648 O O . SER A 1 85 ? -11.597 1.944 -8.345 1.00 93.12 85 SER A O 1
ATOM 650 N N . GLU A 1 86 ? -11.158 0.184 -7.029 1.00 93.12 86 GLU A N 1
ATOM 651 C CA . GLU A 1 86 ? -12.168 0.453 -6.000 1.00 93.12 86 GLU A CA 1
ATOM 652 C C . GLU A 1 86 ? -11.604 1.238 -4.813 1.00 93.12 86 GLU A C 1
ATOM 654 O O . GLU A 1 86 ? -12.388 1.703 -3.990 1.00 93.12 86 GLU A O 1
ATOM 659 N N . LEU A 1 87 ? -10.277 1.448 -4.774 1.00 91.81 87 LEU A N 1
ATOM 660 C CA . LEU A 1 87 ? -9.571 2.094 -3.668 1.00 91.81 87 LEU A CA 1
ATOM 661 C C . LEU A 1 87 ? -10.269 3.396 -3.253 1.00 91.81 87 LEU A C 1
ATOM 663 O O . LEU A 1 87 ? -10.372 4.335 -4.054 1.00 91.81 87 LEU A O 1
ATOM 667 N N . SER A 1 88 ? -10.778 3.406 -2.020 1.00 85.38 88 SER A N 1
ATOM 668 C CA . SER A 1 88 ? -11.701 4.431 -1.512 1.00 85.38 88 SER A CA 1
ATOM 669 C C . SER A 1 88 ? -11.343 4.984 -0.128 1.00 85.38 88 SER A C 1
ATOM 671 O O . SER A 1 88 ? -11.868 6.037 0.254 1.00 85.38 88 SER A O 1
ATOM 673 N N . GLY A 1 89 ? -10.424 4.337 0.594 1.00 78.00 89 GLY A N 1
ATOM 674 C CA . GLY A 1 89 ? -10.061 4.707 1.955 1.00 78.00 89 GLY A CA 1
ATOM 675 C C . GLY A 1 89 ? -10.779 3.835 2.985 1.00 78.00 89 GLY A C 1
ATOM 676 O O . GLY A 1 89 ? -11.981 3.567 2.869 1.00 78.00 89 GLY A O 1
ATOM 677 N N . ILE A 1 90 ? -10.079 3.461 4.056 1.00 69.94 90 ILE A N 1
ATOM 678 C CA . ILE A 1 90 ? -10.727 2.948 5.270 1.00 69.94 90 ILE A CA 1
ATOM 679 C C . ILE A 1 90 ? -11.519 4.090 5.924 1.00 69.94 90 ILE A C 1
ATOM 681 O O . ILE A 1 90 ? -10.963 5.137 6.254 1.00 69.94 90 ILE A O 1
ATOM 685 N N . SER A 1 91 ? -12.835 3.883 6.047 1.00 56.91 91 SER A N 1
ATOM 686 C CA . SER A 1 91 ? -13.766 4.753 6.784 1.00 56.91 91 SER A CA 1
ATOM 687 C C . SER A 1 91 ? -13.923 4.315 8.231 1.00 56.91 91 SER A C 1
ATOM 689 O O . SER A 1 91 ? -13.823 3.090 8.481 1.00 56.91 91 SER A O 1
#

Secondary structure (DSSP, 8-state):
--HHHHHHHHHHHT-PPPSS-EEEEHHHHHT-SS-SS-TTS-EEEE---SHHHHHHHHHHHHTTS-TT-EEEEEETTEEEEEEGGG-----

pLDDT: mean 89.77, std 6.28, range [56.91, 95.62]

Foldseek 3Di:
DDVVQVVLVCQLVVDDDDPDEAEEELVVLLPDQARPDDPPHHYDYDDPDDQVSQVSNLNRDVVPDPQQDWDWDDDPSHIDIDGSVPRGDDD

Sequence (91 aa):
MDISLVAQAFDALRIAPPSRLTLIDASTLASAHVPPFPPDMPALIIGINSKELVSQVKEVLLVAYPNDHFVTEVGEGKRKEERLSELSGIS

Radius of gyration: 12.22 Å; chain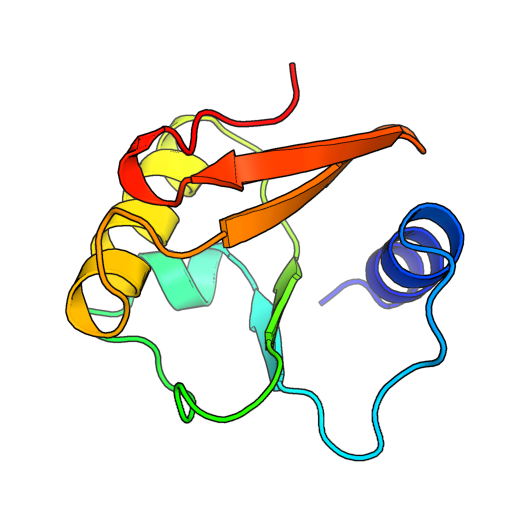s: 1; bounding box: 27×25×29 Å